Protein AF-A0A5Q4YVJ9-F1 (afdb_monomer)

Secondary structure (DSSP, 8-state):
--HHHHHHHIIIIIIS-TTTTT--EETTEE--GGG--SS-EEEEEETT-SSS-TTTTTTHHHHTTTS-GGGEEEEEETT--TTTTTSHHHIIIIIHHHHHHHHHHT-

Structure (mmCIF, N/CA/C/O backbone):
data_AF-A0A5Q4YVJ9-F1
#
_entry.id   AF-A0A5Q4YVJ9-F1
#
loop_
_atom_site.group_PDB
_atom_site.id
_atom_site.type_symbol
_atom_site.label_atom_id
_atom_site.label_alt_id
_atom_site.label_comp_id
_atom_site.label_asym_id
_atom_site.label_entity_id
_atom_site.label_seq_id
_atom_site.pdbx_PDB_ins_code
_atom_site.Cartn_x
_atom_site.Cartn_y
_atom_site.Cartn_z
_atom_site.occupancy
_atom_site.B_iso_or_equiv
_atom_site.auth_seq_id
_atom_site.auth_comp_id
_atom_site.auth_asym_id
_atom_site.auth_atom_id
_atom_site.pdbx_PDB_model_num
ATOM 1 N N . MET A 1 1 ? 0.525 22.326 5.153 1.00 63.50 1 MET A N 1
ATOM 2 C CA . MET A 1 1 ? 0.569 21.229 6.141 1.00 63.50 1 MET A CA 1
ATOM 3 C C . MET A 1 1 ? 1.087 21.827 7.437 1.00 63.50 1 MET A C 1
ATOM 5 O O . MET A 1 1 ? 2.025 22.610 7.351 1.00 63.50 1 MET A O 1
ATOM 9 N N . THR A 1 2 ? 0.440 21.586 8.576 1.00 88.25 2 THR A N 1
ATOM 10 C CA . THR A 1 2 ? 0.913 22.124 9.864 1.00 88.25 2 THR A CA 1
ATOM 11 C C . THR A 1 2 ? 2.062 21.274 10.402 1.00 88.25 2 THR A C 1
ATOM 13 O O . THR A 1 2 ? 2.219 20.120 10.000 1.00 88.25 2 THR A O 1
ATOM 16 N N . GLU A 1 3 ? 2.861 21.842 11.303 1.00 91.25 3 GLU A N 1
ATOM 17 C CA . GLU A 1 3 ? 3.909 21.112 12.026 1.00 91.25 3 GLU A CA 1
ATOM 18 C C . GLU A 1 3 ? 3.324 19.924 12.807 1.00 91.25 3 GLU A C 1
ATOM 20 O O . GLU A 1 3 ? 3.827 18.808 12.696 1.00 91.25 3 GLU A O 1
ATOM 25 N N . ASP A 1 4 ? 2.186 20.133 13.476 1.00 90.31 4 ASP A N 1
ATOM 26 C CA . ASP A 1 4 ? 1.490 19.095 14.247 1.00 90.31 4 ASP A CA 1
ATOM 27 C C . ASP A 1 4 ? 1.146 17.862 13.405 1.00 90.31 4 ASP A C 1
ATOM 29 O O . ASP A 1 4 ? 1.368 16.735 13.835 1.00 90.31 4 ASP A O 1
ATOM 33 N N . TYR A 1 5 ? 0.673 18.055 12.168 1.00 90.75 5 TYR A N 1
ATOM 34 C CA . TYR A 1 5 ? 0.356 16.939 11.273 1.00 90.75 5 TYR A CA 1
ATOM 35 C C . TYR A 1 5 ? 1.597 16.093 10.948 1.00 90.75 5 TYR A C 1
ATOM 37 O O . TYR A 1 5 ? 1.525 14.863 10.881 1.00 90.75 5 TYR A O 1
ATOM 45 N N . PHE A 1 6 ? 2.743 16.743 10.731 1.00 94.06 6 PHE A N 1
ATOM 46 C CA . PHE A 1 6 ? 3.993 16.050 10.432 1.00 94.06 6 PHE A CA 1
ATOM 47 C C . PHE A 1 6 ? 4.487 15.250 11.642 1.00 94.06 6 PHE A C 1
ATOM 49 O O . PHE A 1 6 ? 4.804 14.065 11.511 1.00 94.06 6 PHE A O 1
ATOM 56 N N . LEU A 1 7 ? 4.492 15.874 12.823 1.00 95.81 7 LEU A N 1
ATOM 57 C CA . LEU A 1 7 ? 4.913 15.232 14.067 1.00 95.81 7 LEU A CA 1
ATOM 58 C C . LEU A 1 7 ? 3.990 14.069 14.451 1.00 95.81 7 LEU A C 1
ATOM 60 O O . LEU A 1 7 ? 4.478 13.004 14.830 1.00 95.81 7 LEU A O 1
ATOM 64 N N . ASP A 1 8 ? 2.676 14.222 14.278 1.00 94.06 8 ASP A N 1
ATOM 65 C CA . ASP A 1 8 ? 1.721 13.138 14.508 1.00 94.06 8 ASP A CA 1
ATOM 66 C C . ASP A 1 8 ? 1.918 11.984 13.526 1.00 94.06 8 ASP A C 1
ATOM 68 O O . ASP A 1 8 ? 1.849 10.824 13.931 1.00 94.06 8 ASP A O 1
ATOM 72 N N . THR A 1 9 ? 2.226 12.271 12.259 1.00 94.56 9 THR A N 1
ATOM 73 C CA . THR A 1 9 ? 2.519 11.225 11.270 1.00 94.56 9 THR A CA 1
ATOM 74 C C . THR A 1 9 ? 3.735 10.404 11.693 1.00 94.56 9 THR A C 1
ATOM 76 O O . THR A 1 9 ? 3.661 9.173 11.703 1.00 94.56 9 THR A O 1
ATOM 79 N N . ILE A 1 10 ? 4.828 11.070 12.093 1.00 95.94 10 ILE A N 1
ATOM 80 C CA . ILE A 1 10 ? 6.033 10.405 12.610 1.00 95.94 10 ILE A CA 1
ATOM 81 C C . ILE A 1 10 ? 5.684 9.546 13.822 1.00 95.94 10 ILE A C 1
ATOM 83 O O . ILE A 1 10 ? 5.982 8.351 13.842 1.00 95.94 10 ILE A O 1
ATOM 87 N N . ARG A 1 11 ? 5.030 10.137 14.822 1.00 96.50 11 ARG A N 1
ATOM 88 C CA .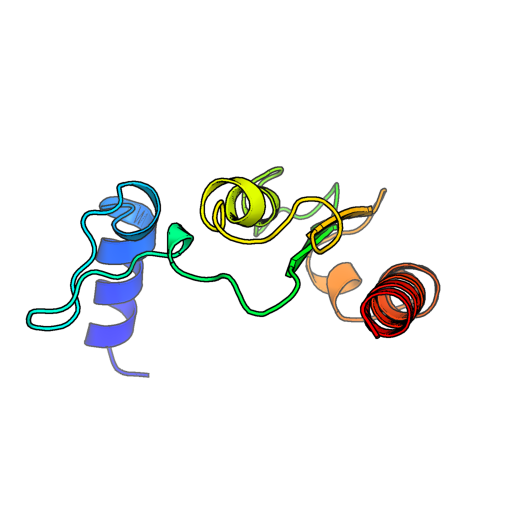 ARG A 1 11 ? 4.702 9.448 16.067 1.00 96.50 11 ARG A CA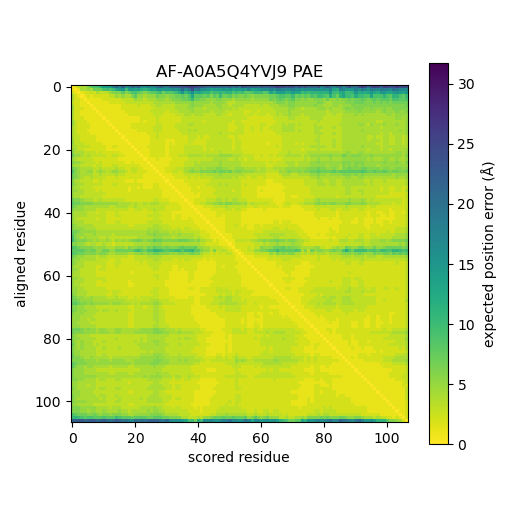 1
ATOM 89 C C . ARG A 1 11 ? 3.811 8.230 15.823 1.00 96.50 11 ARG A C 1
ATOM 91 O O . ARG A 1 11 ? 4.201 7.120 16.161 1.00 96.50 11 ARG A O 1
ATOM 98 N N . VAL A 1 12 ? 2.652 8.414 15.195 1.00 96.38 12 VAL A N 1
ATOM 99 C CA . VAL A 1 12 ? 1.620 7.372 15.057 1.00 96.38 12 VAL A CA 1
ATOM 100 C C . VAL A 1 12 ? 2.042 6.278 14.073 1.00 96.38 12 VAL A C 1
ATOM 102 O O . VAL A 1 12 ? 1.861 5.091 14.348 1.00 96.38 12 VAL A O 1
ATOM 105 N N . SER A 1 13 ? 2.605 6.653 12.919 1.00 94.00 13 SER A N 1
ATOM 106 C CA . SER A 1 13 ? 2.880 5.692 11.840 1.00 94.00 13 SER A CA 1
ATOM 107 C C . SER A 1 13 ? 4.255 5.043 11.963 1.00 94.00 13 SER A C 1
ATOM 109 O O . SER A 1 13 ? 4.375 3.844 11.722 1.00 94.00 13 SER A O 1
ATOM 111 N N . PHE A 1 14 ? 5.279 5.814 12.346 1.00 94.19 14 PHE A N 1
ATOM 112 C CA . PHE A 1 14 ? 6.674 5.362 12.300 1.00 94.19 14 PHE A CA 1
ATOM 113 C C . PHE A 1 14 ? 7.261 4.994 13.667 1.00 94.19 14 PHE A C 1
ATOM 115 O O . PHE A 1 14 ? 8.190 4.195 13.710 1.00 94.19 14 PHE A O 1
ATOM 122 N N . GLN A 1 15 ? 6.766 5.553 14.777 1.00 96.81 15 GLN A N 1
ATOM 123 C CA . GLN A 1 15 ? 7.286 5.232 16.116 1.00 96.81 15 GLN A CA 1
ATOM 124 C C . GLN A 1 15 ? 6.374 4.280 16.893 1.00 96.81 15 GLN A C 1
ATOM 126 O O . GLN A 1 15 ? 6.841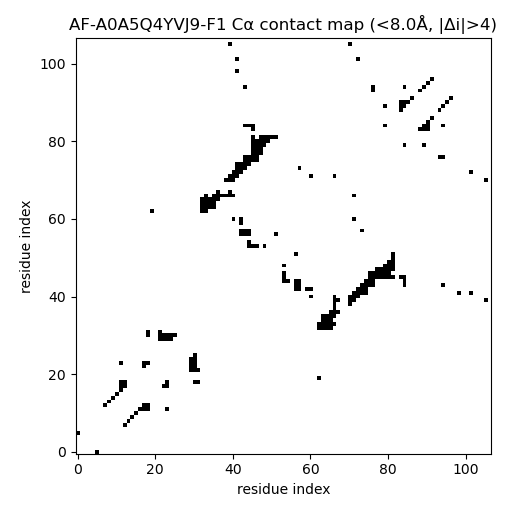 3.293 17.454 1.00 96.81 15 GLN A O 1
ATOM 131 N N . GLU A 1 16 ? 5.076 4.572 16.934 1.00 97.38 16 GLU A N 1
ATOM 132 C CA . GLU A 1 16 ? 4.091 3.815 17.713 1.00 97.38 16 GLU A CA 1
ATOM 133 C C . GLU A 1 16 ? 3.465 2.662 16.923 1.00 97.38 16 GLU A C 1
ATOM 135 O O . GLU A 1 16 ? 2.897 1.749 17.525 1.00 97.38 16 GLU A O 1
ATOM 140 N N . TYR A 1 17 ? 3.559 2.693 15.589 1.00 96.19 17 TYR A N 1
ATOM 141 C CA . TYR A 1 17 ? 2.966 1.703 14.685 1.00 96.19 17 TYR A CA 1
ATOM 142 C C . TYR A 1 17 ? 1.486 1.441 14.999 1.00 96.19 17 TYR A C 1
ATOM 144 O O . TYR A 1 17 ? 1.011 0.301 14.958 1.00 96.19 17 TYR A O 1
ATOM 152 N N . SER A 1 18 ? 0.744 2.492 15.358 1.00 97.25 18 SER A N 1
ATOM 153 C CA . SER A 1 18 ? -0.501 2.349 16.116 1.00 97.25 18 SER A CA 1
ATOM 154 C C . SER A 1 18 ? -1.571 1.546 15.368 1.00 97.25 18 SER A C 1
ATOM 156 O O . SER A 1 18 ? -2.345 0.798 15.974 1.00 97.25 18 SER A O 1
ATOM 158 N N . LEU A 1 19 ? -1.615 1.682 14.035 1.00 96.25 19 LEU A N 1
ATOM 159 C CA . LEU A 1 19 ? -2.513 0.913 13.173 1.00 96.25 19 LEU A CA 1
ATOM 160 C C . LEU A 1 19 ? -2.130 -0.573 13.148 1.00 96.25 19 LEU A C 1
ATOM 162 O O . LEU A 1 19 ? -2.989 -1.427 13.353 1.00 96.25 19 LEU A O 1
ATOM 166 N N . ALA A 1 20 ? -0.846 -0.874 12.935 1.00 94.25 20 ALA A N 1
ATOM 167 C CA . ALA A 1 20 ? -0.338 -2.241 12.846 1.00 94.25 20 ALA A CA 1
ATOM 168 C C . ALA A 1 20 ? -0.469 -3.000 14.177 1.00 94.25 20 ALA A C 1
ATOM 170 O O . ALA A 1 20 ? -0.784 -4.186 14.181 1.00 94.25 20 ALA A O 1
ATOM 171 N N . LEU A 1 21 ? -0.295 -2.309 15.308 1.00 95.81 21 LEU A N 1
ATOM 172 C CA . LEU A 1 21 ? -0.493 -2.875 16.647 1.00 95.81 21 LEU A CA 1
ATOM 173 C C . LEU A 1 21 ? -1.962 -2.872 17.101 1.00 95.81 21 LEU A C 1
ATOM 175 O O . LEU A 1 21 ? -2.275 -3.343 18.195 1.00 95.81 21 LEU A O 1
ATOM 179 N N . GLY A 1 22 ? -2.879 -2.327 16.295 1.00 95.50 22 GLY A N 1
ATOM 180 C CA . GLY A 1 22 ? -4.309 -2.292 16.598 1.00 95.50 22 GLY A CA 1
ATOM 181 C C . GLY A 1 22 ? -4.671 -1.460 17.834 1.00 95.50 22 GLY A C 1
ATOM 182 O O . GLY A 1 22 ? -5.710 -1.714 18.454 1.00 95.50 22 GLY A O 1
ATOM 183 N N . ASN A 1 23 ? -3.834 -0.494 18.217 1.00 96.12 23 ASN A N 1
ATOM 184 C CA . ASN A 1 23 ? -4.069 0.394 19.358 1.00 96.12 23 ASN A CA 1
ATOM 185 C C . ASN A 1 23 ? -4.518 1.808 18.935 1.00 96.12 23 ASN A C 1
ATOM 187 O O . ASN A 1 23 ? -4.894 2.608 19.794 1.00 96.12 23 ASN A O 1
ATOM 191 N N . TRP A 1 24 ? -4.548 2.103 17.627 1.00 97.25 24 TRP A N 1
ATOM 192 C CA . TRP A 1 24 ? -4.942 3.416 17.125 1.00 97.25 24 TRP A CA 1
ATOM 193 C C . TRP A 1 24 ? -6.421 3.725 17.386 1.00 97.25 24 TRP A C 1
ATOM 195 O O . TRP A 1 24 ? -7.322 2.939 17.063 1.00 97.25 24 TRP A O 1
ATOM 205 N N . LYS A 1 25 ? -6.670 4.909 17.955 1.00 96.56 25 LYS A N 1
ATOM 206 C CA . LYS A 1 25 ? -7.999 5.448 18.242 1.00 96.56 25 LYS A CA 1
ATOM 207 C C . LYS A 1 25 ? -8.145 6.861 17.697 1.00 96.56 25 LYS A C 1
ATOM 209 O O . LYS A 1 25 ? -7.238 7.676 17.828 1.00 96.56 25 LYS A O 1
ATOM 214 N N . ILE A 1 26 ? -9.330 7.159 17.173 1.00 94.88 26 ILE A N 1
ATOM 215 C CA . ILE A 1 26 ? -9.763 8.511 16.813 1.00 94.88 26 ILE A CA 1
ATOM 216 C C . ILE A 1 26 ? -10.969 8.840 17.696 1.00 94.88 26 ILE A C 1
ATOM 218 O O . ILE A 1 26 ? -12.060 8.284 17.529 1.00 94.88 26 ILE A O 1
ATOM 222 N N . GLY A 1 27 ? -10.752 9.693 18.700 1.00 93.81 27 GLY A N 1
ATOM 223 C CA . GLY A 1 27 ? -11.712 9.894 19.786 1.00 93.81 27 GLY A CA 1
ATOM 224 C C . GLY A 1 27 ? -11.974 8.584 20.537 1.00 93.81 27 GLY A C 1
ATOM 225 O O . GLY A 1 27 ? -11.055 7.961 21.063 1.00 93.81 27 GLY A O 1
ATOM 226 N N . THR A 1 28 ? -13.231 8.140 20.569 1.00 95.81 28 THR A N 1
ATOM 227 C CA . THR A 1 28 ? -13.637 6.880 21.219 1.00 95.81 28 THR A CA 1
ATOM 228 C C . THR A 1 28 ? -13.601 5.660 20.294 1.00 95.81 28 THR A C 1
ATOM 230 O O . THR A 1 28 ? -13.792 4.536 20.759 1.00 95.81 28 THR A O 1
ATOM 233 N N . ARG A 1 29 ? -13.363 5.847 18.989 1.00 97.06 29 ARG A N 1
ATOM 234 C CA . ARG A 1 29 ? -13.428 4.774 17.986 1.00 97.06 29 ARG A CA 1
ATOM 235 C C . ARG A 1 29 ? -12.051 4.175 17.742 1.00 97.06 29 ARG A C 1
ATOM 237 O O . ARG A 1 29 ? -11.087 4.911 17.559 1.00 97.06 29 ARG A O 1
ATOM 244 N N . HIS A 1 30 ? -11.970 2.849 17.699 1.00 96.75 30 HIS A N 1
ATOM 245 C CA . HIS A 1 30 ? -10.759 2.158 17.256 1.00 96.75 30 HIS A CA 1
ATOM 246 C C . HIS A 1 30 ? -10.703 2.124 15.731 1.00 96.75 30 HIS A C 1
ATOM 248 O O . HIS A 1 30 ? -11.729 1.927 15.082 1.00 96.75 30 HIS A O 1
ATOM 254 N N . VAL A 1 31 ? -9.502 2.251 15.173 1.00 97.31 31 VAL A N 1
ATOM 255 C CA . VAL A 1 31 ? -9.264 1.987 13.752 1.00 97.31 31 VAL A CA 1
ATOM 256 C C . VAL A 1 31 ? -8.998 0.489 13.588 1.00 97.31 31 VAL A C 1
ATOM 258 O O . VAL A 1 31 ? -8.026 -0.032 14.134 1.00 97.31 31 VAL A O 1
ATOM 261 N N . ARG A 1 32 ? -9.899 -0.216 12.895 1.00 97.31 32 ARG A N 1
ATOM 262 C CA . ARG A 1 32 ? -9.919 -1.685 12.781 1.00 97.31 32 ARG A CA 1
ATOM 263 C C . ARG A 1 32 ? -9.993 -2.121 11.311 1.00 97.31 32 ARG A C 1
ATOM 265 O O . ARG A 1 32 ? -11.091 -2.262 10.779 1.00 97.31 32 ARG A O 1
ATOM 272 N N . PRO A 1 33 ? -8.853 -2.325 10.628 1.00 97.69 33 PRO A N 1
ATOM 273 C CA . PRO A 1 33 ? -8.854 -2.773 9.234 1.00 97.69 33 PRO A CA 1
ATOM 274 C C . PRO A 1 33 ? -9.551 -4.122 9.018 1.00 97.69 33 PRO A C 1
ATOM 276 O O . PRO A 1 33 ? -10.122 -4.346 7.954 1.00 97.69 33 PRO A O 1
ATOM 279 N N . GLN A 1 34 ? -9.571 -4.995 10.029 1.00 97.75 34 GLN A N 1
ATOM 280 C CA . GLN A 1 34 ? -10.255 -6.286 9.951 1.00 97.75 34 GLN A CA 1
ATOM 281 C C . GLN A 1 34 ? -11.778 -6.173 9.789 1.00 97.75 34 GLN A C 1
ATOM 283 O O . GLN A 1 34 ? -12.403 -7.127 9.344 1.00 97.75 34 GLN A O 1
ATOM 288 N N . ASP A 1 35 ? -12.369 -5.022 10.128 1.00 97.62 35 ASP A N 1
ATOM 289 C CA . ASP A 1 35 ? -13.814 -4.796 10.016 1.00 97.62 35 ASP A CA 1
ATOM 290 C C . ASP A 1 35 ? -14.221 -4.414 8.575 1.00 97.62 35 ASP A C 1
ATOM 292 O O . ASP A 1 35 ? -15.406 -4.268 8.269 1.00 97.62 35 ASP A O 1
ATOM 296 N N . ILE A 1 36 ? -13.253 -4.253 7.663 1.00 97.94 36 ILE A N 1
ATOM 297 C CA . ILE A 1 36 ? -13.504 -4.038 6.237 1.00 97.94 36 ILE A CA 1
ATOM 298 C C . ILE A 1 36 ? -13.898 -5.378 5.606 1.00 97.94 36 ILE A C 1
ATOM 300 O O . ILE A 1 36 ? -13.074 -6.282 5.499 1.00 97.94 36 ILE A O 1
ATOM 304 N N . VAL A 1 37 ? -15.156 -5.491 5.168 1.00 97.75 37 VAL A N 1
ATOM 305 C CA . VAL A 1 37 ? -15.722 -6.750 4.632 1.00 97.75 37 VAL A CA 1
ATOM 306 C C . VAL A 1 37 ? -16.430 -6.603 3.282 1.00 97.75 37 VAL A C 1
ATOM 308 O O . VAL A 1 37 ? -16.702 -7.594 2.617 1.00 97.75 37 VAL A O 1
ATOM 311 N N . SER A 1 38 ? -16.759 -5.378 2.866 1.00 95.75 38 SER A N 1
ATOM 312 C CA . SER A 1 38 ? -17.656 -5.104 1.731 1.00 95.75 38 SER A CA 1
ATOM 313 C C . SER A 1 38 ? -16.952 -4.508 0.508 1.00 95.75 38 SER A C 1
ATOM 315 O O . SER A 1 38 ? -17.588 -3.874 -0.332 1.00 95.75 38 SER A O 1
ATOM 317 N N . THR A 1 39 ? -15.633 -4.674 0.407 1.00 96.44 39 THR A N 1
ATOM 318 C CA . THR A 1 39 ? -14.835 -4.189 -0.725 1.00 96.44 39 THR A CA 1
ATOM 319 C C . THR A 1 39 ? -13.659 -5.119 -0.994 1.00 96.44 39 THR A C 1
ATOM 321 O O . THR A 1 39 ? -13.260 -5.883 -0.120 1.00 96.44 39 THR A O 1
ATOM 324 N N . ALA A 1 40 ? -13.098 -5.038 -2.197 1.00 97.69 40 ALA A N 1
ATOM 325 C CA . ALA A 1 40 ? -11.909 -5.779 -2.590 1.00 97.69 40 ALA A CA 1
ATOM 326 C C . ALA A 1 40 ? -10.620 -4.993 -2.306 1.00 97.69 40 ALA A C 1
ATOM 328 O O . ALA A 1 40 ? -10.630 -3.763 -2.222 1.00 97.69 40 ALA A O 1
ATOM 329 N N . LEU A 1 41 ? -9.499 -5.709 -2.178 1.00 98.38 41 LEU A N 1
ATOM 330 C CA . LEU A 1 41 ? -8.184 -5.139 -1.880 1.00 98.38 41 LEU A CA 1
ATOM 331 C C . LEU A 1 41 ? -7.113 -5.677 -2.832 1.00 98.38 41 LEU A C 1
ATOM 333 O O . LEU A 1 41 ? -6.751 -6.852 -2.788 1.00 98.38 41 LEU A O 1
ATOM 337 N N . CYS A 1 42 ? -6.534 -4.784 -3.629 1.00 98.12 42 CYS A N 1
ATOM 338 C CA . CYS A 1 42 ? -5.322 -5.059 -4.392 1.00 98.12 42 CYS A CA 1
ATOM 339 C C . CYS A 1 42 ? -4.144 -4.286 -3.793 1.00 98.12 42 CYS A C 1
ATOM 341 O O . CYS A 1 42 ? -4.252 -3.079 -3.584 1.00 98.12 42 CYS A O 1
ATOM 343 N N . THR A 1 43 ? -3.028 -4.964 -3.528 1.00 98.19 43 THR A N 1
ATOM 344 C CA . THR A 1 43 ? -1.767 -4.331 -3.113 1.00 98.19 43 THR A CA 1
ATOM 345 C C . THR A 1 43 ? -0.714 -4.509 -4.199 1.00 98.19 43 THR A C 1
ATOM 347 O O . THR A 1 43 ? -0.549 -5.610 -4.728 1.00 98.19 43 THR A O 1
ATOM 350 N N . VAL A 1 44 ? -0.012 -3.425 -4.536 1.00 97.88 44 VAL A N 1
ATOM 351 C CA . VAL A 1 44 ? 1.015 -3.400 -5.585 1.00 97.88 44 VAL A CA 1
ATOM 352 C C . VAL A 1 44 ? 2.327 -2.902 -4.990 1.00 97.88 44 VAL A C 1
ATOM 354 O O . VAL A 1 44 ? 2.345 -1.832 -4.393 1.00 97.88 44 VAL A O 1
ATOM 357 N N . GLU A 1 45 ? 3.403 -3.665 -5.165 1.00 97.75 45 GLU A N 1
ATOM 358 C CA . GLU A 1 45 ? 4.757 -3.314 -4.724 1.00 97.75 45 GLU A CA 1
ATOM 359 C C . GLU A 1 45 ? 5.737 -3.294 -5.898 1.00 97.75 45 GLU A C 1
ATOM 361 O O . GLU A 1 45 ? 5.624 -4.080 -6.845 1.00 97.75 45 GLU A O 1
ATOM 366 N N . GLY A 1 46 ? 6.733 -2.413 -5.816 1.00 97.06 46 GLY A N 1
ATOM 367 C CA . GLY A 1 46 ? 7.891 -2.415 -6.700 1.00 97.06 46 GLY A CA 1
ATOM 368 C C . GLY A 1 46 ? 9.023 -3.204 -6.050 1.00 97.06 46 GLY A C 1
ATOM 369 O O . GLY A 1 46 ? 9.416 -2.913 -4.926 1.00 97.06 46 GLY A O 1
ATOM 370 N N . ALA A 1 47 ? 9.589 -4.198 -6.738 1.00 95.75 47 ALA A N 1
ATOM 371 C CA . ALA A 1 47 ? 10.664 -5.028 -6.174 1.00 95.75 47 ALA A CA 1
ATOM 372 C C . ALA A 1 47 ? 11.971 -4.252 -5.900 1.00 95.75 47 ALA A C 1
ATOM 374 O O . ALA A 1 47 ? 12.900 -4.803 -5.310 1.00 95.75 47 ALA A O 1
ATOM 375 N N . ARG A 1 48 ? 12.071 -3.010 -6.389 1.00 95.38 48 ARG A N 1
ATOM 376 C CA . ARG A 1 48 ? 13.196 -2.093 -6.187 1.00 95.38 48 ARG A CA 1
ATOM 377 C C . ARG A 1 48 ? 12.741 -0.749 -5.607 1.00 95.38 48 ARG A C 1
ATOM 379 O O . ARG A 1 48 ? 13.454 0.234 -5.773 1.00 95.38 48 ARG A O 1
ATOM 386 N N . ASP A 1 49 ? 11.566 -0.702 -4.980 1.00 96.00 49 ASP A N 1
ATOM 387 C CA . ASP A 1 49 ? 11.127 0.469 -4.223 1.00 96.00 49 ASP A CA 1
ATOM 388 C C . ASP A 1 49 ? 12.011 0.614 -2.972 1.00 96.00 49 ASP A C 1
ATOM 390 O O . ASP A 1 49 ?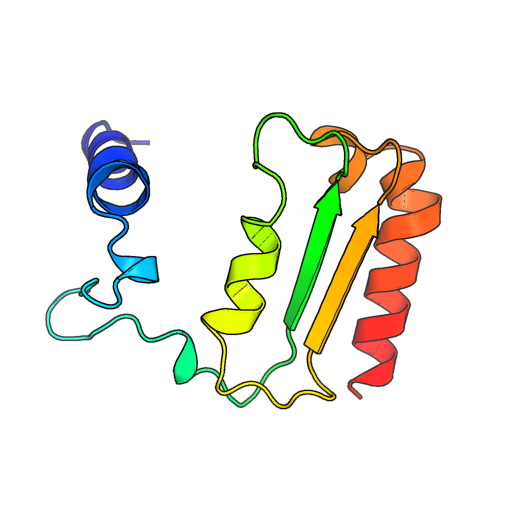 12.111 -0.293 -2.145 1.00 96.00 49 ASP A O 1
ATOM 394 N N . ASP A 1 50 ? 12.723 1.734 -2.884 1.00 92.19 50 ASP A N 1
ATOM 395 C CA . ASP A 1 50 ? 13.611 2.100 -1.783 1.00 92.19 50 ASP A CA 1
ATOM 396 C C . ASP A 1 50 ? 12.961 3.075 -0.784 1.00 92.19 50 ASP A C 1
ATOM 398 O O . ASP A 1 50 ? 13.560 3.394 0.245 1.00 92.19 50 ASP A O 1
ATOM 402 N N . ILE A 1 51 ? 11.728 3.513 -1.053 1.00 93.62 51 ILE A N 1
ATOM 403 C CA . ILE A 1 51 ? 10.919 4.381 -0.191 1.00 93.62 51 ILE A CA 1
ATOM 404 C C . ILE A 1 51 ? 9.989 3.539 0.681 1.00 93.62 51 ILE A C 1
ATOM 406 O O . ILE A 1 51 ? 9.915 3.751 1.893 1.00 93.62 51 ILE A O 1
ATOM 410 N N . THR A 1 52 ? 9.290 2.575 0.080 1.00 87.25 52 THR A N 1
ATOM 411 C CA . THR A 1 52 ? 8.463 1.606 0.805 1.00 87.25 52 THR A CA 1
ATOM 412 C C . THR A 1 52 ? 9.119 0.234 0.749 1.00 87.25 52 THR A C 1
ATOM 414 O O . THR A 1 52 ? 9.354 -0.328 -0.315 1.00 87.25 52 THR A O 1
ATOM 417 N N . GLY A 1 53 ? 9.491 -0.291 1.918 1.00 82.50 53 GLY A N 1
ATOM 418 C CA . GLY A 1 53 ? 10.230 -1.549 1.999 1.00 82.50 53 GLY A CA 1
ATOM 419 C C . GLY A 1 53 ? 9.393 -2.742 1.533 1.00 82.50 53 GLY A C 1
ATOM 420 O O . GLY A 1 53 ? 8.175 -2.763 1.713 1.00 82.50 53 GLY A O 1
ATOM 421 N N . ALA A 1 54 ? 10.059 -3.772 1.002 1.00 90.31 54 ALA A N 1
ATOM 422 C CA . ALA A 1 54 ? 9.406 -5.006 0.569 1.00 90.31 54 ALA A CA 1
ATOM 423 C C . ALA A 1 54 ? 8.490 -5.589 1.662 1.00 90.31 54 ALA A C 1
ATOM 425 O O . ALA A 1 54 ? 8.898 -5.760 2.815 1.00 90.31 54 ALA A O 1
ATOM 426 N N . GLY A 1 55 ? 7.252 -5.903 1.288 1.00 94.50 55 GLY A N 1
ATOM 427 C CA . GLY A 1 55 ? 6.221 -6.441 2.168 1.00 94.50 55 GLY A CA 1
ATOM 428 C C . GLY A 1 55 ? 5.433 -5.402 2.971 1.00 94.50 55 GLY A C 1
ATOM 429 O O . GLY A 1 55 ? 4.428 -5.773 3.582 1.00 94.50 55 GLY A O 1
ATOM 430 N N . GLN A 1 56 ? 5.826 -4.122 2.995 1.00 94.38 56 GLN A N 1
ATOM 431 C CA . GLN A 1 56 ? 5.096 -3.099 3.755 1.00 94.38 56 GLN A CA 1
ATOM 432 C C . GLN A 1 56 ? 3.703 -2.831 3.177 1.00 94.38 56 GLN A C 1
ATOM 434 O O . GLN A 1 56 ? 2.738 -2.723 3.935 1.00 94.38 56 GLN A O 1
ATOM 439 N N . THR A 1 57 ? 3.561 -2.766 1.852 1.00 96.31 57 THR A N 1
ATOM 440 C CA . THR A 1 57 ? 2.250 -2.589 1.214 1.00 96.31 57 THR A CA 1
ATOM 441 C C . THR A 1 57 ? 1.438 -3.878 1.309 1.00 96.31 57 THR A C 1
ATOM 443 O O . THR A 1 57 ? 0.243 -3.843 1.611 1.00 96.31 57 THR A O 1
ATOM 446 N N . HIS A 1 58 ? 2.068 -5.038 1.111 1.00 97.62 58 HIS A N 1
ATOM 447 C CA . HIS A 1 58 ? 1.410 -6.335 1.234 1.00 97.62 58 HIS A CA 1
ATOM 448 C C . HIS A 1 58 ? 0.942 -6.638 2.667 1.00 97.62 58 HIS A C 1
ATOM 450 O O . HIS A 1 58 ? -0.046 -7.356 2.822 1.00 97.62 58 HIS A O 1
ATOM 456 N N . ALA A 1 59 ? 1.529 -6.032 3.707 1.00 97.00 59 ALA A N 1
ATOM 457 C CA . ALA A 1 59 ? 1.051 -6.154 5.089 1.00 97.00 59 ALA A CA 1
ATOM 458 C C . ALA A 1 59 ? -0.423 -5.734 5.263 1.00 97.00 59 ALA A C 1
ATOM 460 O O . ALA A 1 59 ? -1.122 -6.276 6.125 1.00 97.00 59 ALA A O 1
ATOM 461 N N . ALA A 1 60 ? -0.944 -4.849 4.403 1.00 97.38 60 ALA A N 1
ATOM 462 C CA . ALA A 1 60 ? -2.363 -4.495 4.391 1.00 97.38 60 ALA A CA 1
ATOM 463 C C . ALA A 1 60 ? -3.283 -5.714 4.176 1.00 97.38 60 ALA A C 1
ATOM 465 O O . ALA A 1 60 ? -4.395 -5.734 4.694 1.00 97.38 60 ALA A O 1
ATOM 466 N N . GLN A 1 61 ? -2.818 -6.760 3.483 1.00 97.94 61 GLN A N 1
ATOM 467 C CA . GLN A 1 61 ? -3.584 -7.993 3.269 1.00 97.94 61 GLN A CA 1
ATOM 468 C C . GLN A 1 61 ? -3.847 -8.755 4.572 1.00 97.94 61 GLN A C 1
ATOM 470 O O . GLN A 1 61 ? -4.903 -9.370 4.724 1.00 97.94 61 GLN A O 1
ATOM 475 N N . ALA A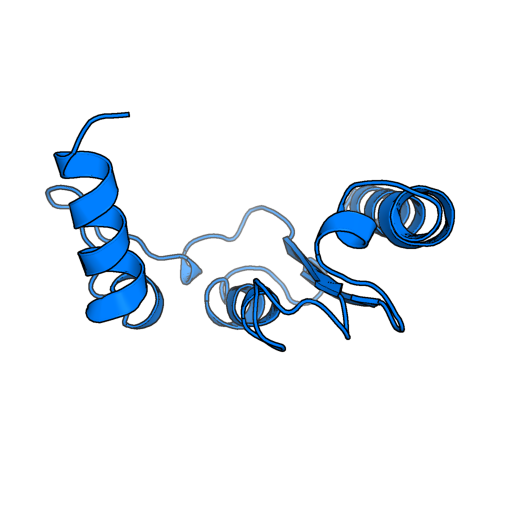 1 62 ? -2.894 -8.710 5.509 1.00 96.75 62 ALA A N 1
ATOM 476 C CA . ALA A 1 62 ? -3.036 -9.313 6.829 1.00 96.75 62 ALA A CA 1
ATOM 477 C C . ALA A 1 62 ? -3.889 -8.440 7.761 1.00 96.75 62 ALA A C 1
ATOM 479 O O . ALA A 1 62 ? -4.701 -8.968 8.517 1.00 96.75 62 ALA A O 1
ATOM 480 N N . LEU A 1 63 ? -3.736 -7.112 7.682 1.00 97.69 63 LEU A N 1
ATOM 481 C CA . LEU A 1 63 ? -4.530 -6.168 8.472 1.00 97.69 63 LEU A CA 1
ATOM 482 C C . LEU A 1 63 ? -6.016 -6.216 8.083 1.00 97.69 63 LEU A C 1
ATOM 484 O O . LEU A 1 63 ? -6.879 -6.285 8.956 1.00 97.69 63 LEU A O 1
ATOM 488 N N . CYS A 1 64 ? -6.323 -6.232 6.785 1.00 98.06 64 CYS A N 1
ATOM 489 C CA . CYS A 1 64 ? -7.686 -6.285 6.250 1.00 98.06 64 CYS A CA 1
ATOM 490 C C . CYS A 1 64 ? -8.220 -7.726 6.167 1.00 98.06 64 CYS A C 1
ATOM 492 O O . CYS A 1 64 ? -8.690 -8.175 5.121 1.00 98.06 64 CYS A O 1
ATOM 494 N N . SER A 1 65 ? -8.125 -8.475 7.267 1.00 97.56 65 SER A N 1
ATOM 495 C CA . SER A 1 65 ? -8.459 -9.905 7.318 1.00 97.56 65 SER A CA 1
ATOM 496 C C . SER A 1 65 ? -9.944 -10.231 7.117 1.00 97.56 65 SER A C 1
ATOM 498 O O . SER A 1 65 ? -10.263 -11.378 6.811 1.00 97.56 65 SER A O 1
ATOM 500 N N . GLY A 1 66 ? -10.838 -9.245 7.248 1.00 98.06 66 GLY A N 1
ATOM 501 C CA . GLY A 1 66 ? -12.269 -9.391 6.969 1.00 98.06 66 GLY A CA 1
ATOM 502 C C . GLY A 1 66 ? -12.623 -9.469 5.481 1.00 98.06 66 GLY A C 1
ATOM 503 O O . GLY A 1 66 ? -13.721 -9.909 5.143 1.00 98.06 66 GLY A O 1
ATOM 504 N N . ILE A 1 67 ? -11.709 -9.086 4.583 1.00 98.31 67 ILE A N 1
ATOM 505 C CA . ILE A 1 67 ? -11.941 -9.160 3.138 1.00 98.31 67 ILE A CA 1
ATOM 506 C C . ILE A 1 67 ? -11.777 -10.611 2.672 1.00 98.31 67 ILE A C 1
ATOM 508 O O . ILE A 1 67 ? -10.761 -11.261 2.945 1.00 98.31 67 ILE A O 1
ATOM 512 N N . ALA A 1 68 ? -12.768 -11.112 1.931 1.00 96.62 68 ALA A N 1
ATOM 513 C CA . ALA A 1 68 ? -12.771 -12.478 1.422 1.00 96.62 68 ALA A CA 1
ATOM 514 C C . ALA A 1 68 ? -11.520 -12.775 0.556 1.00 96.62 68 ALA A C 1
ATOM 516 O O . ALA A 1 68 ? -11.044 -11.892 -0.162 1.00 96.62 68 ALA A O 1
ATOM 517 N N . PRO A 1 69 ? -10.926 -13.987 0.621 1.00 94.88 69 PRO A N 1
ATOM 518 C CA . PRO A 1 69 ? -9.700 -14.311 -0.120 1.00 94.88 69 PRO A CA 1
ATOM 519 C C . PRO A 1 69 ? -9.786 -14.114 -1.640 1.00 94.88 69 PRO A C 1
ATOM 521 O O . PRO A 1 69 ? -8.803 -13.706 -2.247 1.00 94.88 69 PRO A O 1
ATOM 524 N N . ASP A 1 70 ? -10.946 -14.370 -2.238 1.00 95.12 70 ASP A N 1
ATOM 525 C CA . ASP A 1 70 ? -11.245 -14.173 -3.662 1.00 95.12 70 ASP A CA 1
ATOM 526 C C . ASP A 1 70 ? -11.414 -12.695 -4.055 1.00 95.12 70 ASP A C 1
ATOM 528 O O . ASP A 1 70 ? -11.329 -12.349 -5.231 1.00 95.12 70 ASP A O 1
ATOM 532 N N . MET A 1 71 ? -11.571 -11.808 -3.072 1.00 97.38 71 MET A N 1
ATOM 533 C CA . MET A 1 71 ? -11.605 -10.355 -3.242 1.00 97.38 71 MET A CA 1
ATOM 534 C C . MET A 1 71 ? -10.249 -9.685 -2.963 1.00 97.38 71 MET A C 1
ATOM 536 O O . MET A 1 71 ? -10.173 -8.460 -2.830 1.00 97.38 71 MET A O 1
ATOM 540 N N . ARG A 1 72 ? -9.165 -10.464 -2.851 1.00 97.44 72 ARG A N 1
ATOM 541 C CA . ARG A 1 72 ? -7.816 -9.966 -2.554 1.00 97.44 72 ARG A CA 1
ATOM 542 C C . ARG A 1 72 ? -6.817 -10.338 -3.641 1.00 97.44 72 ARG A C 1
ATOM 544 O O . ARG A 1 72 ? -6.808 -11.460 -4.135 1.00 97.44 72 ARG A O 1
ATOM 551 N N . GLN A 1 73 ? -5.925 -9.408 -3.973 1.00 98.00 73 GLN A N 1
ATOM 552 C CA . GLN A 1 73 ? -4.818 -9.652 -4.899 1.00 98.00 73 GLN A CA 1
ATOM 553 C C . GLN A 1 73 ? -3.537 -8.943 -4.447 1.00 98.00 73 GLN A C 1
ATOM 555 O O . GLN A 1 73 ? -3.565 -7.799 -3.998 1.00 98.00 73 GLN A O 1
ATOM 560 N N . MET A 1 74 ? -2.398 -9.616 -4.614 1.00 97.94 74 MET A N 1
ATOM 561 C CA . MET A 1 74 ? -1.062 -9.047 -4.431 1.00 97.94 74 MET A CA 1
ATOM 562 C C . MET A 1 74 ? -0.316 -9.063 -5.763 1.00 97.94 74 MET A C 1
ATOM 564 O O . MET A 1 74 ? -0.329 -10.075 -6.465 1.00 97.94 74 MET A O 1
ATOM 568 N N . LEU A 1 75 ? 0.341 -7.959 -6.106 1.00 97.75 75 LEU A N 1
ATOM 569 C CA . LEU A 1 75 ? 1.203 -7.841 -7.276 1.00 97.75 75 LEU A CA 1
ATOM 570 C C . LEU A 1 75 ? 2.551 -7.248 -6.865 1.00 97.75 75 LEU A C 1
ATOM 572 O O . LEU A 1 75 ? 2.601 -6.130 -6.369 1.00 97.75 75 LEU A O 1
ATOM 576 N N . THR A 1 76 ? 3.645 -7.955 -7.134 1.00 97.81 76 THR A N 1
ATOM 577 C CA . THR A 1 76 ? 5.003 -7.412 -6.990 1.00 97.81 76 THR A CA 1
ATOM 578 C C . THR A 1 76 ? 5.638 -7.300 -8.370 1.00 97.81 76 THR A C 1
ATOM 580 O O . THR A 1 76 ? 5.769 -8.296 -9.084 1.00 97.81 76 THR A O 1
ATOM 583 N N . VAL A 1 77 ? 6.029 -6.093 -8.773 1.00 97.50 77 VAL A N 1
ATOM 584 C CA . VAL A 1 77 ? 6.569 -5.823 -10.109 1.00 97.50 77 VAL A CA 1
ATOM 585 C C . VAL A 1 77 ? 8.093 -5.843 -10.070 1.00 97.50 77 VAL A C 1
ATOM 587 O O . VAL A 1 77 ? 8.732 -5.049 -9.381 1.00 97.50 77 VAL A O 1
ATOM 590 N N . LYS A 1 78 ? 8.698 -6.757 -10.834 1.00 96.25 78 LYS A N 1
ATOM 591 C CA . LYS A 1 78 ? 10.157 -6.865 -10.951 1.00 96.25 78 LYS A CA 1
ATOM 592 C C . LYS A 1 78 ? 10.751 -5.629 -11.636 1.00 96.25 78 LYS A C 1
ATOM 594 O O . LYS A 1 78 ? 10.185 -5.125 -12.611 1.00 96.25 78 LYS A O 1
ATOM 599 N N . ASP A 1 79 ? 11.928 -5.204 -11.172 1.00 95.44 79 ASP A N 1
ATOM 600 C CA . ASP A 1 79 ? 12.676 -4.063 -11.718 1.00 95.44 79 ASP A CA 1
ATOM 601 C C . ASP A 1 79 ? 11.806 -2.798 -11.800 1.00 95.44 79 ASP A C 1
ATOM 603 O O . ASP A 1 79 ? 11.789 -2.131 -12.828 1.00 95.44 79 ASP A O 1
ATOM 607 N N . CYS A 1 80 ? 11.007 -2.558 -10.759 1.00 96.75 80 CYS A N 1
ATOM 608 C CA . CYS A 1 80 ? 10.108 -1.419 -10.610 1.00 96.75 80 CYS A CA 1
ATOM 609 C C . CYS A 1 80 ? 10.514 -0.691 -9.335 1.00 96.75 80 CYS A C 1
ATOM 611 O O . CYS A 1 80 ? 10.516 -1.309 -8.264 1.00 96.75 80 CYS A O 1
ATOM 613 N N . ASP A 1 81 ? 10.897 0.572 -9.472 1.00 95.88 81 ASP A N 1
ATOM 614 C CA . ASP A 1 81 ? 11.124 1.463 -8.337 1.00 95.88 81 ASP A CA 1
ATOM 615 C C . ASP A 1 81 ? 9.814 2.117 -7.861 1.00 95.88 81 ASP A C 1
ATOM 617 O O . ASP A 1 81 ? 8.721 1.767 -8.322 1.00 95.88 81 ASP A O 1
ATOM 621 N N . HIS A 1 82 ? 9.925 3.057 -6.921 1.00 96.25 82 HIS A N 1
ATOM 622 C CA . HIS A 1 82 ? 8.781 3.776 -6.371 1.00 96.25 82 HIS A CA 1
ATOM 623 C C . HIS A 1 82 ? 7.995 4.577 -7.420 1.00 96.25 82 HIS A C 1
ATOM 625 O O . HIS A 1 82 ? 6.771 4.636 -7.373 1.00 96.25 82 HIS A O 1
ATOM 631 N N . TYR A 1 83 ? 8.668 5.224 -8.371 1.00 96.00 83 TYR A N 1
ATOM 632 C CA . TYR A 1 83 ? 8.023 6.125 -9.331 1.00 96.00 83 TYR A CA 1
ATOM 633 C C . TYR A 1 83 ? 7.456 5.375 -10.539 1.00 96.00 83 TYR A C 1
ATOM 635 O O . TYR A 1 83 ? 6.422 5.775 -11.093 1.00 96.00 83 TYR A O 1
ATOM 643 N N . ASP A 1 84 ? 8.081 4.256 -10.904 1.00 96.56 84 ASP A N 1
ATOM 644 C CA . ASP A 1 84 ? 7.572 3.286 -11.873 1.00 96.56 84 ASP A CA 1
ATOM 645 C C . ASP A 1 84 ? 6.190 2.732 -11.477 1.00 96.56 84 ASP A C 1
ATOM 647 O O . ASP A 1 84 ? 5.393 2.369 -12.351 1.00 96.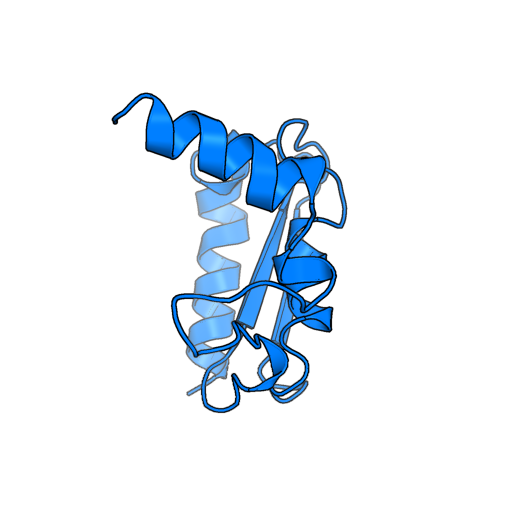56 84 ASP A O 1
ATOM 651 N N . LEU A 1 85 ? 5.878 2.694 -10.171 1.00 96.50 85 LEU A N 1
ATOM 652 C CA . LEU A 1 85 ? 4.570 2.263 -9.666 1.00 96.50 85 LEU A CA 1
ATOM 653 C C . LEU A 1 85 ? 3.418 3.164 -10.107 1.00 96.50 85 LEU A C 1
ATOM 655 O O . LEU A 1 85 ? 2.275 2.716 -10.114 1.00 96.50 85 LEU A O 1
ATOM 659 N N . PHE A 1 86 ? 3.701 4.416 -10.459 1.00 96.44 86 PHE A N 1
ATOM 660 C CA . PHE A 1 86 ? 2.678 5.422 -10.750 1.00 96.44 86 PHE A CA 1
ATOM 661 C C . PHE A 1 86 ? 2.791 5.993 -12.164 1.00 96.44 86 PHE A C 1
ATOM 663 O O . PHE A 1 86 ? 1.834 6.570 -12.683 1.00 96.44 86 PHE A O 1
ATOM 670 N N . THR A 1 87 ? 3.959 5.871 -12.798 1.00 95.69 87 THR A N 1
ATOM 671 C CA . THR A 1 87 ? 4.255 6.506 -14.085 1.00 95.69 87 THR A CA 1
ATOM 672 C C . THR A 1 87 ? 5.107 5.611 -14.988 1.00 95.69 87 THR A C 1
ATOM 674 O O . THR A 1 87 ? 5.572 4.546 -14.599 1.00 95.69 87 THR A O 1
ATOM 677 N N . GLY A 1 88 ? 5.293 6.026 -16.244 1.00 96.38 88 GLY A N 1
ATOM 678 C CA . GLY A 1 88 ? 6.214 5.343 -17.153 1.00 96.38 88 GLY A CA 1
ATOM 679 C C . GLY A 1 88 ? 5.721 3.992 -17.702 1.00 96.38 88 GLY A C 1
ATOM 680 O O . GLY A 1 88 ? 4.524 3.689 -17.662 1.00 96.38 88 GLY A O 1
ATOM 681 N N . PRO A 1 89 ? 6.628 3.207 -18.316 1.00 97.44 89 PRO A N 1
ATOM 6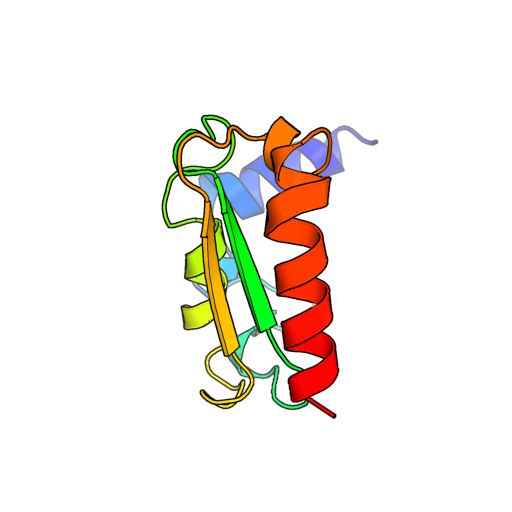82 C CA . PRO A 1 89 ? 6.290 1.943 -18.973 1.00 97.44 89 PRO A CA 1
ATOM 683 C C . PRO A 1 89 ? 5.756 0.877 -18.011 1.00 97.44 89 PRO A C 1
ATOM 685 O O . PRO A 1 89 ? 4.782 0.208 -18.334 1.00 97.44 89 PRO A O 1
ATOM 688 N N . LYS A 1 90 ? 6.325 0.745 -16.803 1.00 97.44 90 LYS A N 1
ATOM 689 C CA . LYS A 1 90 ? 5.862 -0.237 -15.804 1.00 97.44 90 LYS A CA 1
ATOM 690 C C . LYS A 1 90 ? 4.401 -0.006 -15.428 1.00 97.44 90 LYS A C 1
ATOM 692 O O . LYS A 1 90 ? 3.608 -0.950 -15.452 1.00 97.44 90 LYS A O 1
ATOM 697 N N . TRP A 1 91 ? 4.023 1.249 -15.183 1.00 97.81 91 TRP A N 1
ATOM 698 C CA . TRP A 1 91 ? 2.628 1.613 -14.973 1.00 97.81 91 TRP A CA 1
ATOM 699 C C . TRP A 1 91 ? 1.741 1.247 -16.168 1.00 97.81 91 TRP A C 1
ATOM 701 O O . TRP A 1 91 ? 0.762 0.519 -16.003 1.00 97.81 91 TRP A O 1
ATOM 711 N N . ARG A 1 92 ? 2.077 1.731 -17.371 1.00 98.12 92 ARG A N 1
ATOM 712 C CA . ARG A 1 92 ? 1.225 1.575 -18.565 1.00 98.12 92 ARG A CA 1
ATOM 713 C C . ARG A 1 92 ? 1.075 0.128 -19.022 1.00 98.12 92 ARG A C 1
ATOM 715 O O . ARG A 1 92 ? -0.026 -0.267 -19.401 1.00 98.12 92 ARG A O 1
ATOM 722 N N . ASP A 1 93 ? 2.161 -0.631 -18.980 1.00 97.88 93 ASP A N 1
ATOM 723 C CA . ASP A 1 93 ? 2.255 -1.924 -19.65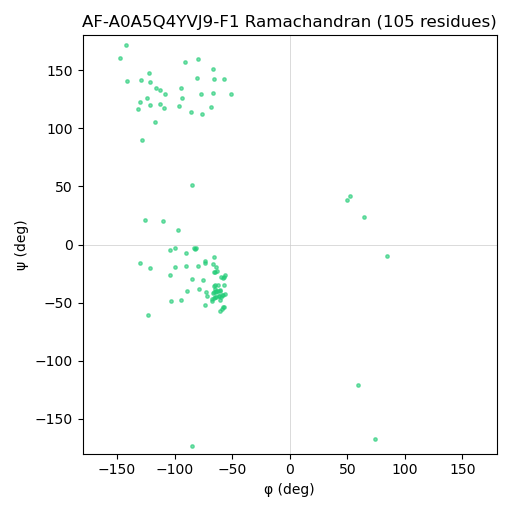6 1.00 97.88 93 ASP A CA 1
ATOM 724 C C . ASP A 1 93 ? 2.028 -3.098 -18.689 1.00 97.88 93 ASP A C 1
ATOM 726 O O . ASP A 1 93 ? 1.685 -4.193 -19.131 1.00 97.88 93 ASP A O 1
ATOM 730 N N . VAL A 1 94 ? 2.179 -2.884 -17.372 1.00 98.06 94 VAL A N 1
ATOM 731 C CA . VAL A 1 94 ? 2.055 -3.942 -16.353 1.00 98.06 94 VAL A CA 1
ATOM 732 C C . VAL A 1 94 ? 0.992 -3.611 -15.306 1.00 98.06 94 VAL A C 1
ATOM 734 O O . VAL A 1 94 ? 0.014 -4.346 -15.168 1.00 98.06 94 VAL A O 1
ATOM 737 N N . ILE A 1 95 ? 1.154 -2.511 -14.568 1.00 98.12 95 ILE A N 1
ATOM 738 C CA . ILE A 1 95 ? 0.361 -2.251 -13.353 1.00 98.12 95 ILE A CA 1
ATOM 739 C C . ILE A 1 95 ? -1.077 -1.862 -13.688 1.00 98.12 95 ILE A C 1
ATOM 741 O O . ILE A 1 95 ? -2.019 -2.470 -13.181 1.00 98.12 95 ILE A O 1
ATOM 745 N N . HIS A 1 96 ? -1.268 -0.872 -14.559 1.00 98.19 96 HIS A N 1
ATOM 746 C CA . HIS A 1 96 ? -2.597 -0.392 -14.922 1.00 98.19 96 HIS A CA 1
ATOM 747 C C . HIS A 1 96 ? -3.463 -1.487 -15.582 1.00 98.19 96 HIS A C 1
ATOM 749 O O . HIS A 1 96 ? -4.626 -1.638 -15.184 1.00 98.19 96 HIS A O 1
ATOM 755 N N . PRO A 1 97 ? -2.945 -2.299 -16.531 1.00 98.31 97 PRO A N 1
ATOM 756 C CA . PRO A 1 97 ? -3.674 -3.454 -17.049 1.00 98.31 97 PRO A CA 1
ATOM 757 C C . PRO A 1 97 ? -4.047 -4.471 -15.963 1.00 98.31 97 PRO A C 1
ATOM 759 O O . PRO A 1 97 ? -5.190 -4.928 -15.942 1.00 98.31 97 PRO A O 1
ATOM 762 N N . ALA A 1 98 ? -3.131 -4.790 -15.038 1.00 97.94 98 ALA A N 1
ATOM 763 C CA . ALA A 1 98 ? -3.392 -5.734 -13.951 1.00 97.94 98 ALA A CA 1
ATOM 764 C C . ALA A 1 98 ? -4.484 -5.232 -12.990 1.00 97.94 98 ALA A C 1
ATOM 766 O O . ALA A 1 98 ? -5.415 -5.976 -12.681 1.00 97.94 98 ALA A O 1
ATOM 767 N N . LEU A 1 99 ? -4.430 -3.958 -12.586 1.00 97.44 99 LEU A N 1
ATOM 768 C CA . LEU A 1 99 ? -5.477 -3.328 -11.774 1.00 97.44 99 LEU A CA 1
ATOM 769 C C . LEU A 1 99 ? -6.823 -3.327 -12.506 1.00 97.44 99 LEU A C 1
ATOM 771 O O . LEU A 1 99 ? -7.848 -3.675 -11.926 1.00 97.44 99 LEU A O 1
ATOM 775 N N . SER A 1 100 ? -6.830 -2.9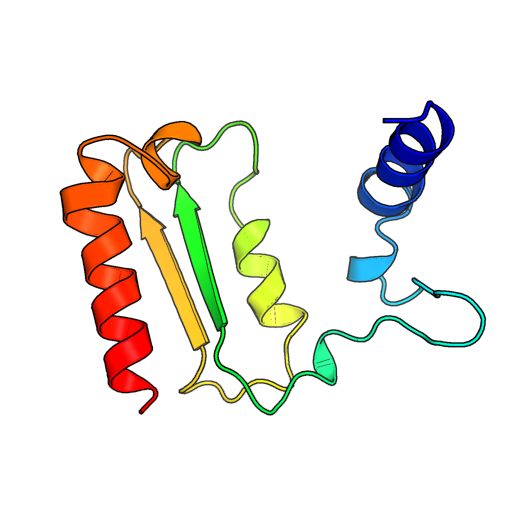79 -13.795 1.00 97.81 100 SER A N 1
ATOM 776 C CA . SER A 1 100 ? -8.049 -2.988 -14.612 1.00 97.81 100 SER A CA 1
ATOM 777 C C . SER A 1 100 ? -8.671 -4.382 -14.706 1.00 97.81 100 SER A C 1
ATOM 779 O O . SER A 1 100 ? -9.894 -4.508 -14.659 1.00 97.81 100 SER A O 1
ATOM 781 N N . ALA A 1 101 ? -7.849 -5.425 -14.849 1.00 97.75 101 ALA A N 1
ATOM 782 C CA . ALA A 1 101 ? -8.308 -6.809 -14.878 1.00 97.75 101 ALA A CA 1
ATOM 783 C C . ALA A 1 101 ? -8.913 -7.230 -13.531 1.00 97.75 101 ALA A C 1
ATOM 785 O O . ALA A 1 101 ? -10.025 -7.753 -13.516 1.00 97.75 101 ALA A O 1
ATOM 786 N N . PHE A 1 102 ? -8.238 -6.919 -12.420 1.00 97.56 102 PHE A N 1
ATOM 787 C CA . PHE A 1 102 ? -8.733 -7.188 -11.069 1.00 97.56 102 PHE A CA 1
ATOM 788 C C . PHE A 1 102 ? -10.094 -6.533 -10.810 1.00 97.56 102 PHE A C 1
ATOM 790 O O . PHE A 1 102 ? -11.066 -7.204 -10.484 1.00 97.56 102 PHE A O 1
ATOM 797 N N . TRP A 1 103 ? -10.228 -5.224 -11.034 1.00 95.88 103 TRP A N 1
ATOM 798 C CA . TRP A 1 103 ? -11.497 -4.539 -10.761 1.00 95.88 103 TRP A CA 1
ATOM 799 C C . TRP A 1 103 ? -12.645 -5.003 -11.665 1.00 95.88 103 TRP A C 1
ATOM 801 O O . TRP A 1 103 ? -13.811 -4.887 -11.289 1.00 95.88 103 TRP A O 1
ATOM 811 N N . ARG A 1 104 ? -12.340 -5.550 -12.848 1.00 96.44 104 ARG A N 1
ATOM 812 C CA . ARG A 1 104 ? -13.340 -6.202 -13.704 1.00 96.44 104 ARG A CA 1
ATOM 813 C C . ARG A 1 104 ? -13.743 -7.587 -13.200 1.00 96.44 104 ARG A C 1
ATOM 815 O O . ARG A 1 104 ? -14.885 -7.956 -13.440 1.00 96.44 104 ARG A O 1
ATOM 822 N N . SER A 1 105 ? -12.858 -8.334 -12.534 1.00 95.00 105 SER A N 1
ATOM 823 C CA . SER A 1 105 ? -13.167 -9.674 -12.012 1.00 95.00 105 SER A CA 1
ATOM 824 C C . SER A 1 105 ? -13.948 -9.664 -10.697 1.00 95.00 105 SER A C 1
ATOM 826 O O . SER A 1 105 ? -14.542 -10.674 -10.354 1.00 95.00 105 SER A O 1
ATOM 828 N N . ILE A 1 106 ? -13.945 -8.546 -9.965 1.00 92.25 106 ILE A N 1
ATOM 829 C CA . ILE A 1 106 ? -14.693 -8.369 -8.705 1.00 92.25 106 ILE A CA 1
ATOM 830 C C . ILE A 1 106 ? -16.180 -8.006 -8.939 1.00 92.25 106 ILE A C 1
ATOM 832 O O . ILE A 1 106 ? -16.944 -7.876 -7.985 1.00 92.25 106 ILE A O 1
ATOM 836 N N . ARG A 1 107 ? -16.602 -7.828 -10.198 1.00 65.56 107 ARG A N 1
ATOM 837 C CA . ARG A 1 107 ? -17.996 -7.522 -10.562 1.00 65.56 107 ARG A CA 1
ATOM 838 C C . ARG A 1 107 ? -18.899 -8.744 -10.624 1.00 65.56 107 ARG A C 1
ATOM 840 O O . ARG A 1 107 ? -18.449 -9.775 -11.163 1.00 65.56 107 ARG A O 1
#

Foldseek 3Di:
DDPVVVVCCCCCVPPVVCLLVQNDDDVPDTDQLCVPAPAADEFEEEPAAPPQDPCNRVVSCVRNVNYDPLRYYYYYHYPAYPVCLPDDDSCPPPVVVVVVVSVVSVD

Mean predicted aligned error: 3.32 Å

Organism: NCBI:txid2604047

Solvent-accessible surface area (backbone atoms only — not comparable to full-atom values): 6283 Å² total; per-residue (Å²): 134,59,69,66,60,54,54,48,47,46,43,42,64,74,69,61,32,22,65,86,71,59,70,29,62,62,86,93,43,70,56,58,53,41,75,46,57,92,62,70,48,76,32,74,45,32,74,53,21,86,86,57,56,88,60,61,60,55,47,51,62,67,48,30,58,41,31,52,75,93,43,50,48,79,46,74,39,76,91,19,33,65,62,33,68,78,36,68,66,53,15,66,74,48,49,51,53,50,52,54,52,51,65,60,68,76,106

InterPro domains:
  IPR009656 PHB de-polymerase, C-terminal [PF06850] (1-105)
  IPR029058 Alpha/Beta hydrolase fold [SSF53474] (14-104)

pLDDT: mean 95.48, std 4.94, range [63.5, 98.38]

Radius of gyration: 15.95 Å; Cα contacts (8 Å, |Δi|>4): 140; chains: 1; bounding box: 32×36×41 Å

Nearest PDB structures (foldseek):
  2i3d-assembly1_A  TM=6.734E-01  e=8.577E+00  Agrobacterium fabrum str. C58
  8ap9-assembly1_G  TM=3.155E-01  e=2.790E+00  Trypanosoma brucei brucei
  8ap6-assembly1_G1  TM=3.156E-01  e=2.790E+00  Trypanosoma brucei brucei
  5t3u-assembly1_A  TM=3.165E-01  e=4.430E+00  Streptococcus pneumoniae TIGR4

Sequence (107 aa):
MTEDYFLDTIRVSFQEYSLALGNWKIGTRHVRPQDIVSTALCTVEGARDDITGAGQTHAAQALCSGIAPDMRQMLTVKDCDHYDLFTGPKWRDVIHPALSAFWRSIR